Protein AF-A0A959L8P6-F1 (afdb_monomer)

Foldseek 3Di:
DDDDDPPPPPPPPPDDDDDDPDDQDVVNLVVLVVLLQDPDPCNVVSQVVNCVVPVDRDDPDDPPVVVVVVVVVVVVPDDDDDDPDPDDQQKDWDDFQDAFKIKIARNDPWAWAKKWKAAPVGHTDDIDGRRRHRMDMDTCNPPDFDKIWMWIAIPVGDIDIDIGTYD

Radius of gyration: 22.23 Å; Cα contacts (8 Å, |Δi|>4): 222; chains: 1; bounding box: 33×47×66 Å

Solvent-accessible surface area (backbone atoms only — not comparable to full-atom values): 10320 Å² total; per-residue (Å²): 140,86,82,85,77,80,75,79,76,80,77,82,79,76,81,84,86,79,94,72,95,72,72,85,48,71,69,57,52,52,53,35,47,54,43,31,73,42,97,49,95,60,9,68,59,30,39,55,52,43,28,71,73,70,71,49,82,79,81,84,80,69,80,54,72,66,56,58,55,50,48,58,60,50,66,75,74,60,86,88,82,89,68,92,68,83,73,78,82,50,65,49,72,39,56,71,68,22,53,48,57,38,38,38,34,40,77,52,100,49,28,37,28,34,42,36,35,25,40,80,88,66,47,79,73,48,76,49,65,80,60,73,34,41,63,50,75,44,83,42,59,90,49,74,59,43,61,32,39,39,39,38,30,32,75,87,70,51,74,49,76,47,80,44,38,39,84

Sequence (167 aa):
MSMNFNNQTLNLKYRYGYRSERRITQEEIDSLRIIAMSYEPASGYARSIYHMLEGEVLPAEYPDLQNITNNMKRNSAKGDSESKEKQICEVSIYPNPAKDILYILSSSNRTLQNISLMSIDGRLVSSTTNIGMKKYSMDVSHLSAGIYIIKISTDNGENTIRKIIIK

pLDDT: mean 75.68, std 21.07, range [30.97, 97.12]

Mean predicted aligned error: 17.7 Å

Structure (mmCIF, N/CA/C/O backbone):
data_AF-A0A959L8P6-F1
#
_entry.id   AF-A0A959L8P6-F1
#
loop_
_atom_site.group_PDB
_atom_site.id
_atom_site.type_symbol
_atom_site.label_atom_id
_atom_site.label_alt_id
_atom_site.label_comp_id
_atom_site.label_asym_id
_atom_site.label_entity_id
_atom_site.label_seq_id
_atom_site.pdbx_PDB_ins_code
_atom_site.Cartn_x
_atom_site.Cartn_y
_atom_site.Cartn_z
_atom_site.occupancy
_atom_site.B_iso_or_equiv
_atom_site.auth_seq_id
_atom_site.auth_comp_id
_atom_site.auth_asym_id
_atom_site.auth_atom_id
_atom_site.pdbx_PDB_model_num
ATOM 1 N N . MET A 1 1 ? 0.895 30.701 49.958 1.00 37.44 1 MET A N 1
ATOM 2 C CA . MET A 1 1 ? -0.232 30.369 49.065 1.00 37.44 1 MET A CA 1
ATOM 3 C C . MET A 1 1 ? 0.254 29.280 48.122 1.00 37.44 1 MET A C 1
ATOM 5 O O . MET A 1 1 ? 1.046 29.550 47.233 1.00 37.44 1 MET A O 1
ATOM 9 N N . SER A 1 2 ? -0.078 28.038 48.440 1.00 31.64 2 SER A N 1
ATOM 10 C CA . SER A 1 2 ? 0.355 26.816 47.764 1.00 31.64 2 SER A CA 1
ATOM 11 C C . SER A 1 2 ? -0.602 26.482 46.618 1.00 31.64 2 SER A C 1
ATOM 13 O O . SER A 1 2 ? -1.808 26.421 46.833 1.00 31.64 2 SER A O 1
ATOM 15 N N . MET A 1 3 ? -0.078 26.210 45.423 1.00 30.97 3 MET A N 1
ATOM 16 C CA . MET A 1 3 ? -0.806 25.477 44.383 1.00 30.97 3 MET A CA 1
ATOM 17 C C . MET A 1 3 ? 0.002 24.234 44.018 1.00 30.97 3 MET A C 1
ATOM 19 O O . MET A 1 3 ? 0.921 24.264 43.207 1.00 30.97 3 MET A O 1
ATOM 23 N N . ASN A 1 4 ? -0.340 23.149 44.714 1.00 34.28 4 ASN A N 1
ATOM 24 C CA . ASN A 1 4 ? 0.051 21.782 44.403 1.00 34.28 4 ASN A CA 1
ATOM 25 C C . ASN A 1 4 ? -0.666 21.375 43.111 1.00 34.28 4 ASN A C 1
ATOM 27 O O . ASN A 1 4 ? -1.872 21.124 43.137 1.00 34.28 4 ASN A O 1
ATOM 31 N N . PHE A 1 5 ? 0.055 21.292 41.995 1.00 36.09 5 PHE A N 1
ATOM 32 C CA . PHE A 1 5 ? -0.445 20.576 40.829 1.00 36.09 5 PHE A CA 1
ATOM 33 C C . PHE A 1 5 ? -0.074 19.102 40.973 1.00 36.09 5 PHE A C 1
ATOM 35 O O . PHE A 1 5 ? 1.085 18.704 40.873 1.00 36.09 5 PHE A O 1
ATOM 42 N N . ASN A 1 6 ? -1.100 18.307 41.278 1.00 32.81 6 ASN A N 1
ATOM 43 C CA . ASN A 1 6 ? -1.097 16.856 41.185 1.00 32.81 6 ASN A CA 1
ATOM 44 C C . ASN A 1 6 ? -0.698 16.454 39.758 1.00 32.81 6 ASN A C 1
ATOM 46 O O . ASN A 1 6 ? -1.541 16.391 38.864 1.00 32.81 6 ASN A O 1
ATOM 50 N N . ASN A 1 7 ? 0.584 16.155 39.559 1.00 33.38 7 ASN A N 1
ATOM 51 C CA . ASN A 1 7 ? 1.053 15.405 38.405 1.00 33.38 7 ASN A CA 1
ATOM 52 C C . ASN A 1 7 ? 0.416 14.018 38.481 1.00 33.38 7 ASN A C 1
ATOM 54 O O . ASN A 1 7 ? 0.859 13.157 39.246 1.00 33.38 7 ASN A O 1
ATOM 58 N N . GLN A 1 8 ? -0.662 13.814 37.724 1.00 35.41 8 GLN A N 1
ATOM 59 C CA . GLN A 1 8 ? -1.208 12.488 37.485 1.00 35.41 8 GLN A CA 1
ATOM 60 C C . GLN A 1 8 ? -0.108 11.658 36.827 1.00 35.41 8 GLN A C 1
ATOM 62 O O . GLN A 1 8 ? 0.205 11.790 35.647 1.00 35.41 8 GLN A O 1
ATOM 67 N N . THR A 1 9 ? 0.520 10.829 37.649 1.00 38.38 9 THR A N 1
ATOM 68 C CA . THR A 1 9 ? 1.492 9.824 37.256 1.00 38.38 9 THR A CA 1
ATOM 69 C C . THR A 1 9 ? 0.784 8.823 36.356 1.00 38.38 9 THR A C 1
ATOM 71 O O . THR A 1 9 ? 0.128 7.890 36.821 1.00 38.38 9 THR A O 1
ATOM 74 N N . LEU A 1 10 ? 0.894 9.019 35.042 1.00 38.09 10 LEU A N 1
ATOM 75 C CA . LEU A 1 10 ? 0.447 8.031 34.074 1.00 38.09 10 LEU A CA 1
ATOM 76 C C . LEU A 1 10 ? 1.442 6.864 34.087 1.00 38.09 10 LEU A C 1
ATOM 78 O O . LEU A 1 10 ? 2.397 6.782 33.322 1.00 38.09 10 LEU A O 1
ATOM 82 N N . ASN A 1 11 ? 1.234 5.973 35.048 1.00 37.91 11 ASN A N 1
ATOM 83 C CA . ASN A 1 11 ? 1.989 4.750 35.228 1.00 37.91 11 ASN A CA 1
ATOM 84 C C . ASN A 1 11 ? 1.507 3.741 34.172 1.00 37.91 11 ASN A C 1
ATOM 86 O O . ASN A 1 11 ? 0.627 2.922 34.450 1.00 37.91 11 ASN A O 1
ATOM 90 N N . LEU A 1 12 ? 2.043 3.800 32.944 1.00 40.84 12 LEU A N 1
ATOM 91 C CA . LEU A 1 12 ? 1.857 2.723 31.963 1.00 40.84 12 LEU A CA 1
ATOM 92 C C . LEU A 1 12 ? 2.697 1.506 32.375 1.00 40.84 12 LEU A C 1
ATOM 94 O O . LEU A 1 12 ? 3.731 1.179 31.801 1.00 40.84 12 LEU A O 1
ATOM 98 N N . LYS A 1 13 ? 2.180 0.800 33.384 1.00 45.66 13 LYS A N 1
ATOM 99 C CA . LYS A 1 13 ? 2.497 -0.584 33.744 1.00 45.66 13 LYS A CA 1
ATOM 100 C C . LYS A 1 13 ? 2.024 -1.552 32.647 1.00 45.66 13 LYS A C 1
ATOM 102 O O . LYS A 1 13 ? 1.150 -2.383 32.891 1.00 45.66 13 LYS A O 1
ATOM 107 N N . TYR A 1 14 ? 2.602 -1.487 31.452 1.00 41.09 14 TYR A N 1
ATOM 108 C CA . TYR A 1 14 ? 2.565 -2.624 30.526 1.00 41.09 14 TYR A CA 1
ATOM 109 C C . TYR A 1 14 ? 3.802 -3.481 30.816 1.00 41.09 14 TYR A C 1
ATOM 111 O O . TYR A 1 14 ? 4.917 -3.162 30.432 1.00 41.09 14 TYR A O 1
ATOM 119 N N . ARG A 1 15 ? 3.680 -4.356 31.820 1.00 39.31 15 ARG A N 1
ATOM 120 C CA . ARG A 1 15 ? 3.442 -5.802 31.657 1.00 39.31 15 ARG A CA 1
ATOM 121 C C . ARG A 1 15 ? 4.616 -6.492 30.950 1.00 39.31 15 ARG A C 1
ATOM 123 O O . ARG A 1 15 ? 4.598 -6.700 29.748 1.00 39.31 15 ARG A O 1
ATOM 130 N N . TYR A 1 16 ? 5.564 -6.896 31.798 1.00 37.00 16 TYR A N 1
ATOM 131 C CA . TYR A 1 16 ? 6.680 -7.822 31.578 1.00 37.00 16 TYR A CA 1
ATOM 132 C C . TYR A 1 16 ? 7.906 -7.301 30.811 1.00 37.00 16 TYR A C 1
ATOM 134 O O . TYR A 1 16 ? 8.151 -7.644 29.665 1.00 37.00 16 TYR A O 1
ATOM 142 N N . GLY A 1 17 ? 8.749 -6.594 31.575 1.00 41.72 17 GLY A N 1
ATOM 143 C CA . GLY A 1 17 ? 10.187 -6.865 31.632 1.00 41.72 17 GLY A CA 1
ATOM 144 C C . GLY A 1 17 ? 11.070 -6.106 30.650 1.00 41.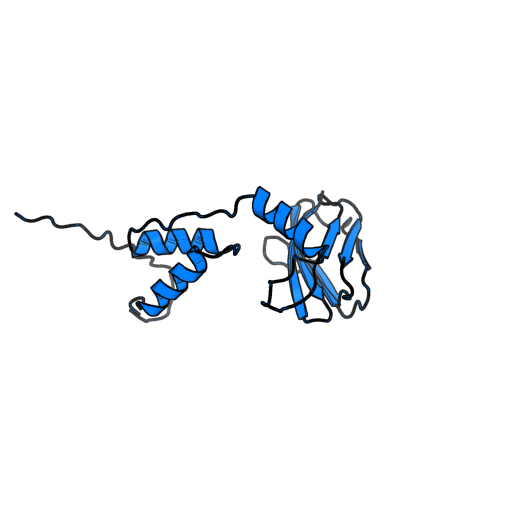72 17 GLY A C 1
ATOM 145 O O . GLY A 1 17 ? 11.432 -6.660 29.630 1.00 41.72 17 GLY A O 1
ATOM 146 N N . TYR A 1 18 ? 11.514 -4.903 31.019 1.00 34.84 18 TYR A N 1
ATOM 147 C CA . TYR A 1 18 ? 12.937 -4.534 31.050 1.00 34.84 18 TYR A CA 1
ATOM 148 C C . TYR A 1 18 ? 13.095 -3.209 31.812 1.00 34.84 18 TYR A C 1
ATOM 150 O O . TYR A 1 18 ? 12.332 -2.263 31.630 1.00 34.84 18 TYR A O 1
ATOM 158 N N . ARG A 1 19 ? 14.062 -3.171 32.731 1.00 49.56 19 ARG A N 1
ATOM 159 C CA . ARG A 1 19 ? 14.429 -1.995 33.528 1.00 49.56 19 ARG A CA 1
ATOM 160 C C . ARG A 1 19 ? 15.033 -0.911 32.628 1.00 49.56 19 ARG A C 1
ATOM 162 O O . ARG A 1 19 ? 16.073 -1.162 32.035 1.00 49.56 19 ARG A O 1
ATOM 169 N N . SER A 1 20 ? 14.479 0.300 32.653 1.00 47.94 20 SER A N 1
ATOM 170 C CA . SER A 1 20 ? 15.260 1.529 32.865 1.00 47.94 20 SER A CA 1
ATOM 171 C C . SER A 1 20 ? 14.305 2.684 33.167 1.00 47.94 20 SER A C 1
ATOM 173 O O . SER A 1 20 ? 13.401 2.951 32.381 1.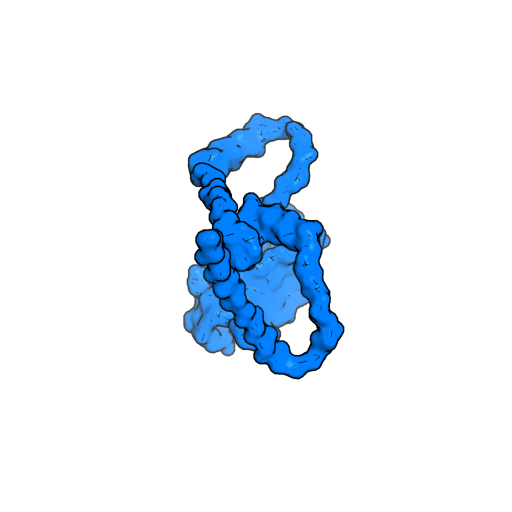00 47.94 20 SER A O 1
ATOM 175 N N . GLU A 1 21 ? 14.502 3.378 34.285 1.00 55.84 21 GLU A N 1
ATOM 176 C CA . GLU A 1 21 ? 13.913 4.698 34.551 1.00 55.84 21 GLU A CA 1
ATOM 177 C C . GLU A 1 21 ? 14.596 5.744 33.654 1.00 55.84 21 GLU A C 1
ATOM 179 O O . GLU A 1 21 ? 15.237 6.683 34.125 1.00 55.84 21 GLU A O 1
ATOM 184 N N . ARG A 1 22 ? 14.553 5.548 32.332 1.00 61.84 22 ARG A N 1
ATOM 185 C CA . ARG A 1 22 ? 15.110 6.521 31.401 1.00 61.84 22 ARG A CA 1
ATOM 186 C C . ARG A 1 22 ? 14.139 7.688 31.339 1.00 61.84 22 ARG A C 1
ATOM 188 O O . ARG A 1 22 ? 13.044 7.574 30.794 1.00 61.84 22 ARG A O 1
ATOM 195 N N . ARG A 1 23 ? 14.538 8.801 31.951 1.00 68.00 23 ARG A N 1
ATOM 196 C CA . ARG A 1 23 ? 13.855 10.081 31.770 1.00 68.00 23 ARG A CA 1
ATOM 197 C C . ARG A 1 23 ? 13.976 10.451 30.294 1.00 68.00 23 ARG A C 1
ATOM 199 O O . ARG A 1 23 ? 15.067 10.337 29.737 1.00 68.00 23 ARG A O 1
ATOM 206 N N . ILE A 1 24 ? 12.859 10.846 29.693 1.00 75.19 24 ILE A N 1
ATOM 207 C CA . ILE A 1 24 ? 12.828 11.354 28.320 1.00 75.19 24 ILE A CA 1
ATOM 208 C C . ILE A 1 24 ? 13.758 12.569 28.261 1.00 75.19 24 ILE A C 1
ATOM 210 O O . ILE A 1 24 ? 13.695 13.432 29.142 1.00 75.19 24 ILE A O 1
ATOM 214 N N . THR A 1 25 ? 14.662 12.597 27.285 1.00 86.06 25 THR A N 1
ATOM 215 C CA . THR A 1 25 ? 15.618 13.699 27.127 1.00 86.06 25 THR A CA 1
ATOM 216 C C . THR A 1 25 ? 15.006 14.842 26.322 1.00 86.06 25 THR A C 1
ATOM 218 O O . THR A 1 25 ? 14.073 14.647 25.545 1.00 86.06 25 THR A O 1
ATOM 221 N N . GLN A 1 26 ? 15.565 16.047 26.461 1.00 82.25 26 GLN A N 1
ATOM 222 C CA . GLN A 1 26 ? 15.138 17.189 25.647 1.00 82.25 26 GLN A CA 1
ATOM 223 C C . GLN A 1 26 ? 15.339 16.927 24.146 1.00 82.25 26 GLN A C 1
ATOM 225 O O . GLN A 1 26 ? 14.495 17.288 23.340 1.00 82.25 26 GLN A O 1
ATOM 230 N N . GLU A 1 27 ? 16.399 16.209 23.773 1.00 82.00 27 GLU A N 1
ATOM 231 C CA . GLU A 1 27 ? 16.668 15.820 22.381 1.00 82.00 27 GLU A CA 1
ATOM 232 C C . GLU A 1 27 ? 15.564 14.918 21.798 1.00 82.00 27 GLU A C 1
ATOM 234 O O . GLU A 1 27 ? 15.215 15.020 20.619 1.00 82.00 27 GLU A O 1
ATOM 239 N N . GLU A 1 28 ? 14.989 14.037 22.622 1.00 77.50 28 GLU A N 1
ATOM 240 C CA . GLU A 1 28 ? 13.868 13.175 22.238 1.00 77.50 28 GLU A CA 1
ATOM 241 C C . GLU A 1 28 ? 12.577 13.994 22.071 1.00 77.50 28 GLU A C 1
ATOM 243 O O . GLU A 1 28 ? 11.816 13.752 21.131 1.00 77.50 28 GLU A O 1
ATOM 248 N N . ILE A 1 29 ? 12.360 15.002 22.923 1.00 84.25 29 ILE A N 1
ATOM 249 C CA . ILE A 1 29 ? 11.236 15.950 22.821 1.00 84.25 29 ILE A CA 1
ATOM 250 C C . ILE A 1 29 ? 11.372 16.821 21.566 1.00 84.25 29 ILE A C 1
ATOM 252 O O . ILE A 1 29 ? 10.401 16.999 20.829 1.00 84.25 29 ILE A O 1
ATOM 256 N N . ASP A 1 30 ? 12.577 17.301 21.264 1.00 84.56 30 ASP A N 1
ATOM 257 C CA . ASP A 1 30 ? 12.854 18.111 20.077 1.00 84.56 30 ASP A CA 1
ATOM 258 C C . ASP A 1 30 ? 12.656 17.290 18.795 1.00 84.56 30 ASP A C 1
ATOM 260 O O . ASP A 1 30 ? 12.021 17.744 17.840 1.00 84.56 30 ASP A O 1
ATOM 264 N N . SER A 1 31 ? 13.108 16.033 18.795 1.00 81.88 31 SER A N 1
ATOM 265 C CA . SER A 1 31 ? 12.854 15.089 17.700 1.00 81.88 31 SER A CA 1
ATOM 266 C C . SER A 1 31 ? 11.354 14.843 17.503 1.00 81.88 31 SER A C 1
ATOM 268 O O . SER A 1 31 ? 10.858 14.828 16.373 1.00 81.88 31 SER A O 1
ATOM 270 N N . LEU A 1 32 ? 10.605 14.696 18.599 1.00 86.25 32 LEU A N 1
ATOM 271 C CA . LEU A 1 32 ? 9.156 14.516 18.568 1.00 86.25 32 LEU A CA 1
ATOM 272 C C . LEU A 1 32 ? 8.439 15.756 18.018 1.00 86.25 32 LEU A C 1
ATOM 274 O O . LEU A 1 32 ? 7.515 15.621 17.214 1.00 86.25 32 LEU A O 1
ATOM 278 N N . ARG A 1 33 ? 8.893 16.956 18.394 1.00 85.88 33 ARG A N 1
ATOM 279 C CA . ARG A 1 33 ? 8.390 18.229 17.868 1.00 85.88 33 ARG A CA 1
ATOM 280 C C . ARG A 1 33 ? 8.582 18.324 16.357 1.00 85.88 33 ARG A C 1
ATOM 282 O O . ARG A 1 33 ? 7.647 18.701 15.655 1.00 85.88 33 ARG A O 1
ATOM 289 N N . ILE A 1 34 ? 9.750 17.929 15.846 1.00 83.75 34 ILE A N 1
ATOM 290 C CA . ILE A 1 34 ? 10.039 17.919 14.403 1.00 83.75 34 ILE A CA 1
ATOM 291 C C . ILE A 1 34 ? 9.050 17.016 13.653 1.00 83.75 34 ILE A C 1
ATOM 293 O O . ILE A 1 34 ? 8.482 17.432 12.644 1.00 83.75 34 ILE A O 1
ATOM 297 N N . ILE A 1 35 ? 8.788 15.805 14.158 1.00 82.06 35 ILE A N 1
ATOM 298 C CA . ILE A 1 35 ? 7.826 14.873 13.542 1.00 82.06 35 ILE A CA 1
ATOM 299 C C . ILE A 1 35 ? 6.394 15.414 13.650 1.00 82.06 35 ILE A C 1
ATOM 301 O O . ILE A 1 35 ? 5.616 15.306 12.708 1.00 82.06 35 ILE A O 1
ATOM 305 N N . ALA A 1 36 ? 6.031 16.022 14.779 1.00 84.44 36 ALA A N 1
ATOM 306 C CA . ALA A 1 36 ? 4.706 16.606 14.979 1.00 84.44 36 ALA A CA 1
ATOM 307 C C . ALA A 1 36 ? 4.423 17.788 14.036 1.00 84.44 36 ALA A C 1
ATOM 309 O O . ALA A 1 36 ? 3.269 18.023 13.673 1.00 84.44 36 ALA A O 1
ATOM 310 N N . MET A 1 37 ? 5.467 18.517 13.638 1.00 81.00 37 MET A N 1
ATOM 311 C CA . MET A 1 37 ? 5.394 19.631 12.690 1.00 81.00 37 MET A CA 1
ATOM 312 C C . MET A 1 37 ? 5.541 19.189 11.223 1.00 81.00 37 MET A C 1
ATOM 314 O O . MET A 1 37 ? 5.446 20.027 10.329 1.00 81.00 37 MET A O 1
ATOM 318 N N . SER A 1 38 ? 5.760 17.898 10.947 1.00 76.75 38 SER A N 1
ATOM 319 C CA . SER A 1 38 ? 5.924 17.376 9.587 1.00 76.75 38 SER A CA 1
ATOM 320 C C . SER A 1 38 ? 4.603 16.898 8.961 1.00 76.75 38 SER A C 1
ATOM 322 O O . SER A 1 38 ? 3.604 16.643 9.636 1.00 76.75 38 SER A O 1
ATOM 324 N N . TYR A 1 39 ? 4.604 16.715 7.637 1.00 71.75 39 TYR A N 1
ATOM 325 C CA . TYR A 1 39 ? 3.482 16.150 6.872 1.00 71.75 39 TYR A CA 1
ATOM 326 C C . TYR A 1 39 ? 3.575 14.630 6.711 1.00 71.75 39 TYR A C 1
ATOM 328 O O . TYR A 1 39 ? 3.327 14.085 5.635 1.00 71.75 39 TYR A O 1
ATOM 336 N N . GLU A 1 40 ? 3.973 13.929 7.768 1.00 75.81 40 GLU A N 1
ATOM 337 C CA . GLU A 1 40 ? 4.083 12.473 7.752 1.00 75.81 40 GLU A CA 1
ATOM 338 C C . GLU A 1 40 ? 2.865 11.801 8.401 1.00 75.81 40 GLU A C 1
ATOM 340 O O . GLU A 1 40 ? 2.240 12.383 9.284 1.00 75.81 40 GLU A O 1
ATOM 345 N N . PRO A 1 41 ? 2.525 10.546 8.044 1.00 75.44 41 PRO A N 1
ATOM 346 C CA . PRO A 1 41 ? 1.402 9.827 8.660 1.00 75.44 41 PRO A CA 1
ATOM 347 C C . PRO A 1 41 ? 1.485 9.723 10.192 1.00 75.44 41 PRO A C 1
ATOM 349 O O . PRO A 1 41 ? 0.469 9.542 10.860 1.00 75.44 41 PRO A O 1
ATOM 352 N N . ALA A 1 42 ? 2.697 9.827 10.748 1.00 78.81 42 ALA A N 1
ATOM 353 C CA . ALA A 1 42 ? 2.958 9.776 12.180 1.00 78.81 42 ALA A CA 1
ATOM 354 C C . ALA A 1 42 ? 2.773 11.126 12.905 1.00 78.81 42 ALA A C 1
ATOM 356 O O . ALA A 1 42 ? 2.735 11.137 14.136 1.00 78.81 42 ALA A O 1
ATOM 357 N N . SER A 1 43 ? 2.638 12.250 12.189 1.00 81.56 43 SER A N 1
ATOM 358 C CA . SER A 1 43 ? 2.665 13.591 12.793 1.00 81.56 43 SER A CA 1
ATOM 359 C C . SER A 1 43 ? 1.509 13.840 13.761 1.00 81.56 43 SER A C 1
ATOM 361 O O . SER A 1 43 ? 1.703 14.444 14.814 1.00 81.56 43 SER A O 1
ATOM 363 N N . GLY A 1 44 ? 0.325 13.285 13.484 1.00 79.62 44 GLY A N 1
ATOM 364 C CA . GLY A 1 44 ? -0.821 13.351 14.396 1.00 79.62 44 GLY A CA 1
ATOM 365 C C . GLY A 1 44 ? -0.549 12.682 15.749 1.00 79.62 44 GLY A C 1
ATOM 366 O O . GLY A 1 44 ? -0.853 13.253 16.797 1.00 79.62 44 GLY A O 1
ATOM 367 N N . TYR A 1 45 ? 0.090 11.507 15.738 1.00 84.12 45 TYR A N 1
ATOM 368 C CA . TYR A 1 45 ? 0.487 10.814 16.966 1.00 84.12 45 TYR A CA 1
ATOM 369 C C . TYR A 1 45 ? 1.586 11.583 17.696 1.00 84.12 45 TYR A C 1
ATOM 371 O O . TYR A 1 45 ? 1.465 11.824 18.897 1.00 84.12 45 TYR A O 1
ATOM 379 N N . ALA A 1 46 ? 2.609 12.041 16.972 1.00 86.38 46 ALA A N 1
ATOM 380 C CA . ALA A 1 46 ? 3.697 12.825 17.547 1.00 86.38 46 ALA A CA 1
ATOM 381 C C . ALA A 1 46 ? 3.184 14.101 18.231 1.00 86.38 46 ALA A C 1
ATOM 383 O O . ALA A 1 46 ? 3.596 14.410 19.345 1.00 86.38 46 ALA A O 1
ATOM 384 N N . ARG A 1 47 ? 2.203 14.783 17.629 1.00 84.88 47 ARG A N 1
ATOM 385 C CA . ARG A 1 47 ? 1.555 15.961 18.214 1.00 84.88 47 ARG A CA 1
ATOM 386 C C . ARG A 1 47 ? 0.825 15.647 19.517 1.00 84.88 47 ARG A C 1
ATOM 388 O O . ARG A 1 47 ? 0.925 16.415 20.467 1.00 84.88 47 ARG A O 1
ATOM 395 N N . SER A 1 48 ? 0.107 14.522 19.569 1.00 82.19 48 SER A N 1
ATOM 396 C CA . SER A 1 48 ? -0.604 14.099 20.782 1.00 82.19 48 SER A CA 1
ATOM 397 C C . SER A 1 48 ? 0.352 13.775 21.934 1.00 82.19 48 SER A C 1
ATOM 399 O O . SER A 1 48 ? 0.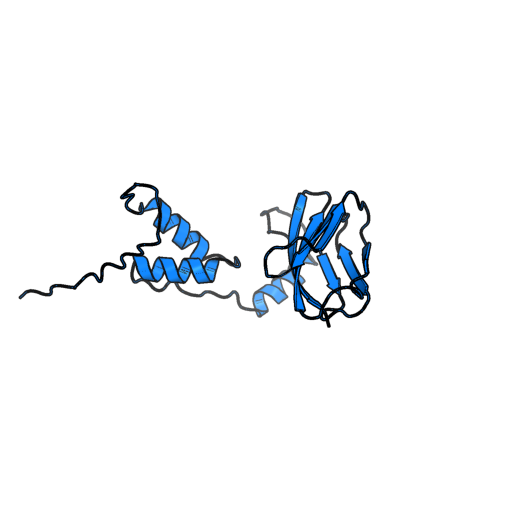097 14.173 23.068 1.00 82.19 48 SER A O 1
ATOM 401 N N . ILE A 1 49 ? 1.481 13.123 21.634 1.00 84.44 49 ILE A N 1
ATOM 402 C CA . ILE A 1 49 ? 2.511 12.794 22.624 1.00 84.44 49 ILE A CA 1
ATOM 403 C C . ILE A 1 49 ? 3.222 14.073 23.076 1.00 84.44 49 ILE A C 1
ATOM 405 O O . ILE A 1 49 ? 3.385 14.274 24.273 1.00 84.44 49 ILE A O 1
ATOM 409 N N . TYR A 1 50 ? 3.574 14.973 22.152 1.00 86.50 50 TYR A N 1
ATOM 410 C CA . TYR A 1 50 ? 4.212 16.248 22.487 1.00 86.50 50 TYR A CA 1
ATOM 411 C C . TYR A 1 50 ? 3.321 17.097 23.403 1.00 86.50 50 TYR A C 1
ATOM 413 O O . TYR A 1 50 ? 3.775 17.558 24.442 1.00 86.50 50 TYR A O 1
ATOM 421 N N . HIS A 1 51 ? 2.028 17.218 23.085 1.00 84.94 51 HIS A N 1
ATOM 422 C CA . HIS A 1 51 ? 1.065 17.913 23.943 1.00 84.94 51 HIS A CA 1
ATOM 423 C C . HIS A 1 51 ? 0.947 17.270 25.333 1.00 84.94 51 HIS A C 1
ATOM 425 O O . HIS A 1 51 ? 0.806 17.969 26.330 1.00 84.94 51 HIS A O 1
ATOM 431 N N . MET A 1 52 ? 1.011 15.940 25.420 1.00 83.12 52 MET A N 1
ATOM 432 C CA . MET A 1 52 ? 0.974 15.236 26.703 1.00 83.12 52 MET A CA 1
ATOM 433 C C . MET A 1 52 ? 2.229 15.478 27.556 1.00 83.12 52 MET A C 1
ATOM 435 O O . MET A 1 52 ? 2.137 15.418 28.780 1.00 83.12 52 MET A O 1
ATOM 439 N N . LEU A 1 53 ? 3.377 15.727 26.922 1.00 83.25 53 LEU A N 1
ATOM 440 C CA . LEU A 1 53 ? 4.656 15.950 27.598 1.00 83.25 53 LEU A CA 1
ATOM 441 C C . LEU A 1 53 ? 4.861 17.417 27.993 1.00 83.25 53 LEU A C 1
ATOM 443 O O . LEU A 1 53 ? 5.182 17.688 29.146 1.00 83.25 53 LEU A O 1
ATOM 447 N N . GLU A 1 54 ? 4.621 18.347 27.068 1.00 85.69 54 GLU A N 1
ATOM 448 C CA . GLU A 1 54 ? 4.948 19.771 27.238 1.00 85.69 54 GLU A CA 1
ATOM 449 C C . GLU A 1 54 ? 3.723 20.646 27.548 1.00 85.69 54 GLU A C 1
ATOM 451 O O . GLU A 1 54 ? 3.860 21.815 27.900 1.00 85.69 54 GLU A O 1
ATOM 456 N N . GLY A 1 55 ? 2.499 20.122 27.397 1.00 78.75 55 GLY A N 1
ATOM 457 C CA . GLY A 1 55 ? 1.259 20.899 27.550 1.00 78.75 55 GLY A CA 1
ATOM 458 C C . GLY A 1 55 ? 1.020 21.925 26.434 1.00 78.75 55 GLY A C 1
ATOM 459 O O . GLY A 1 55 ? 0.015 22.635 26.443 1.00 78.75 55 GLY A O 1
ATOM 460 N N . GLU A 1 56 ? 1.922 22.001 25.456 1.00 78.62 56 GLU A N 1
ATOM 461 C CA . GLU A 1 56 ? 1.842 22.917 24.328 1.00 78.62 56 GLU A CA 1
ATOM 462 C C . GLU A 1 56 ? 1.094 22.292 23.145 1.00 78.62 56 GLU A C 1
ATOM 464 O O . GLU A 1 56 ? 1.393 21.188 22.679 1.00 78.62 56 GLU A O 1
ATOM 469 N N . VAL A 1 57 ? 0.131 23.036 22.597 1.00 79.88 57 VAL A N 1
ATOM 470 C CA . VAL A 1 57 ? -0.523 22.680 21.336 1.00 79.88 57 VAL A CA 1
ATOM 471 C C . VAL A 1 57 ? 0.280 23.283 20.190 1.00 79.88 57 VAL A C 1
ATOM 473 O O . VAL A 1 57 ? 0.246 24.489 19.956 1.00 79.88 57 VAL A O 1
ATOM 476 N N . LEU A 1 58 ? 0.984 22.440 19.435 1.00 80.56 58 LEU A N 1
ATOM 477 C CA . LEU A 1 58 ? 1.671 22.886 18.222 1.00 80.56 58 LEU A CA 1
ATOM 478 C C . LEU A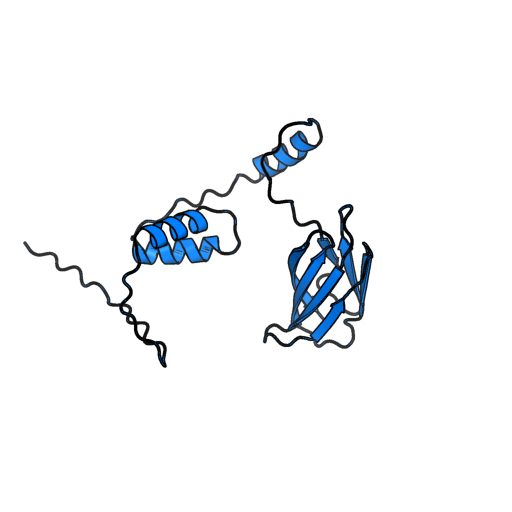 1 58 ? 0.642 23.335 17.164 1.00 80.56 58 LEU A C 1
ATOM 480 O O . LEU A 1 58 ? -0.385 22.660 17.022 1.00 80.56 58 LEU A O 1
ATOM 484 N N . PRO A 1 59 ? 0.915 24.369 16.345 1.00 75.62 59 PRO A N 1
ATOM 485 C CA . PRO A 1 59 ? -0.002 24.873 15.314 1.00 75.62 59 PRO A CA 1
ATOM 486 C C . PRO A 1 59 ? -0.138 23.902 14.140 1.00 75.62 59 PRO A C 1
ATOM 488 O O . PRO A 1 59 ? 0.856 23.468 13.553 1.00 75.62 59 PRO A O 1
ATOM 491 N N . ALA A 1 60 ? -1.365 23.484 13.822 1.00 62.16 60 ALA A N 1
ATOM 492 C CA . ALA A 1 60 ? -1.629 22.609 12.683 1.00 62.16 60 ALA A CA 1
ATOM 493 C C . ALA A 1 60 ? -1.614 23.437 11.399 1.00 62.16 60 ALA A C 1
ATOM 495 O O . ALA A 1 60 ? -2.661 23.819 10.886 1.00 62.16 60 ALA A O 1
ATOM 496 N N . GLU A 1 61 ? -0.424 23.759 10.905 1.00 57.78 61 GLU A N 1
ATOM 497 C CA . GLU A 1 61 ? -0.297 24.307 9.562 1.00 57.78 61 GLU A CA 1
ATOM 498 C C . GLU A 1 61 ? -0.568 23.173 8.581 1.00 57.78 61 GLU A C 1
ATOM 500 O O . GLU A 1 61 ? 0.220 22.243 8.460 1.00 57.78 61 GLU A O 1
ATOM 505 N N . TYR A 1 62 ? -1.731 23.208 7.937 1.00 60.03 62 TYR A N 1
ATOM 506 C CA . TYR A 1 62 ? -1.989 22.427 6.736 1.00 60.03 62 TYR A CA 1
ATOM 507 C C . TYR A 1 62 ? -1.664 23.340 5.550 1.00 60.03 62 TYR A C 1
ATOM 509 O O . TYR A 1 62 ? -2.160 24.470 5.518 1.00 60.03 62 TYR A O 1
ATOM 517 N N . PRO A 1 63 ? -0.842 22.908 4.580 1.00 58.12 63 PRO A N 1
ATOM 518 C CA . PRO A 1 63 ? -0.510 23.734 3.445 1.00 58.12 63 PRO A CA 1
ATOM 519 C C . PRO A 1 63 ? -1.789 23.884 2.634 1.00 58.12 63 PRO A C 1
ATOM 521 O O . PRO A 1 63 ? -2.442 22.895 2.290 1.00 58.12 63 PRO A O 1
ATOM 524 N N . ASP A 1 64 ? -2.161 25.134 2.377 1.00 58.88 64 ASP A N 1
ATOM 525 C CA . ASP A 1 64 ? -3.389 25.464 1.673 1.00 58.88 64 ASP A CA 1
ATOM 526 C C . ASP A 1 64 ? -3.443 24.695 0.341 1.00 58.88 64 ASP A C 1
ATOM 528 O O . ASP A 1 64 ? -2.480 24.707 -0.436 1.00 58.88 64 ASP A O 1
ATOM 532 N N . LEU A 1 65 ? -4.547 23.989 0.071 1.00 57.12 65 LEU A N 1
ATOM 533 C CA . LEU A 1 65 ? -4.663 23.081 -1.086 1.00 57.12 65 LEU A CA 1
ATOM 534 C C . LEU A 1 65 ? -4.429 23.818 -2.420 1.00 57.12 65 LEU A C 1
ATOM 536 O O . LEU A 1 65 ? -4.010 23.227 -3.424 1.00 57.12 65 LEU A O 1
ATOM 540 N N . GLN A 1 66 ? -4.647 25.134 -2.423 1.00 53.59 66 GLN A N 1
ATOM 541 C CA . GLN A 1 66 ? -4.376 26.015 -3.553 1.00 53.59 66 GLN A CA 1
ATOM 542 C C . GLN A 1 66 ? -2.875 26.121 -3.863 1.00 53.59 66 GLN A C 1
ATOM 544 O O . GLN A 1 66 ? -2.491 26.094 -5.032 1.00 53.59 66 GLN A O 1
ATOM 549 N N . ASN A 1 67 ? -2.010 26.148 -2.845 1.00 54.97 67 ASN A N 1
ATOM 550 C CA . ASN A 1 67 ? -0.559 26.214 -3.028 1.00 54.97 67 ASN A CA 1
ATOM 551 C C . ASN A 1 67 ? -0.014 24.918 -3.632 1.00 54.97 67 ASN A C 1
ATOM 553 O O . ASN A 1 67 ? 0.785 24.976 -4.560 1.00 54.97 67 ASN A O 1
ATOM 557 N N . ILE A 1 68 ? -0.519 23.757 -3.206 1.00 58.16 68 ILE A N 1
ATOM 558 C CA . ILE A 1 68 ? -0.152 22.455 -3.795 1.00 58.16 68 ILE A CA 1
ATOM 559 C C . ILE A 1 68 ? -0.509 22.418 -5.290 1.00 58.16 68 ILE A C 1
ATOM 561 O O . ILE A 1 68 ? 0.305 22.021 -6.124 1.00 58.16 68 ILE A O 1
ATOM 565 N N . THR A 1 69 ? -1.703 22.901 -5.647 1.00 54.72 69 THR A N 1
ATOM 566 C CA . THR A 1 69 ? -2.168 22.949 -7.044 1.00 54.72 69 THR A CA 1
ATOM 567 C C . THR A 1 69 ? -1.334 23.917 -7.891 1.00 54.72 69 THR A C 1
ATOM 569 O O . THR A 1 69 ? -0.983 23.619 -9.036 1.00 54.72 69 THR A O 1
ATOM 572 N N . ASN A 1 70 ? -0.979 25.072 -7.328 1.00 54.28 70 ASN A N 1
ATOM 573 C CA . ASN A 1 70 ? -0.171 26.085 -8.002 1.00 54.28 70 ASN A CA 1
ATOM 574 C C . ASN A 1 70 ? 1.288 25.640 -8.178 1.00 54.28 70 ASN A C 1
ATOM 576 O O . ASN A 1 70 ? 1.891 25.929 -9.212 1.00 54.28 70 ASN A O 1
ATOM 580 N N . ASN A 1 71 ? 1.828 24.882 -7.224 1.00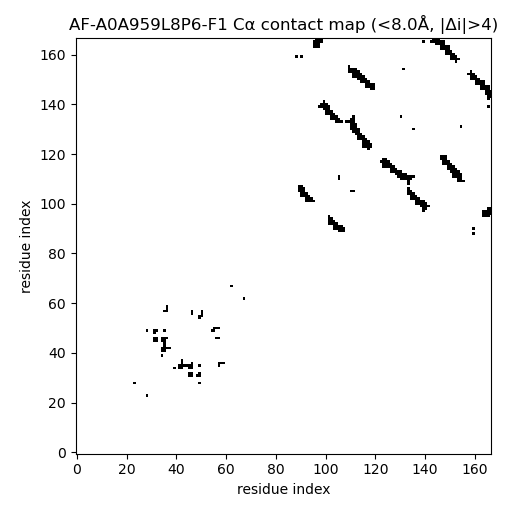 53.53 71 ASN A N 1
ATOM 581 C CA . ASN A 1 71 ? 3.173 24.318 -7.295 1.00 53.53 71 ASN A CA 1
ATOM 582 C C . ASN A 1 71 ? 3.249 23.199 -8.346 1.00 53.53 71 ASN A C 1
ATOM 584 O O . ASN A 1 71 ? 4.170 23.201 -9.157 1.00 53.53 71 ASN A O 1
ATOM 588 N N . MET A 1 72 ? 2.227 22.337 -8.462 1.00 56.03 72 MET A N 1
ATOM 589 C CA . MET A 1 72 ? 2.151 21.360 -9.564 1.00 56.03 72 MET A CA 1
ATOM 590 C C . MET A 1 72 ? 2.093 22.026 -10.951 1.00 56.03 72 MET A C 1
ATOM 592 O O . MET A 1 72 ? 2.720 21.553 -11.901 1.00 56.03 72 MET A O 1
ATOM 596 N N . LYS A 1 73 ? 1.381 23.156 -11.077 1.00 51.31 73 LYS A N 1
ATOM 597 C CA . LYS A 1 73 ? 1.336 23.932 -12.329 1.00 51.31 73 LYS A CA 1
ATOM 598 C C . LYS A 1 73 ? 2.660 24.642 -12.635 1.00 51.31 73 LYS A C 1
ATOM 600 O O . LYS A 1 73 ? 3.048 24.698 -13.798 1.00 51.31 73 LYS A O 1
ATOM 605 N N . ARG A 1 74 ? 3.368 25.160 -11.624 1.00 48.59 74 ARG A N 1
ATOM 606 C CA . ARG A 1 74 ? 4.683 25.813 -11.795 1.00 48.59 74 ARG A CA 1
ATOM 607 C C . ARG A 1 74 ? 5.796 24.821 -12.138 1.00 48.59 74 ARG A C 1
ATOM 609 O O . ARG A 1 74 ? 6.611 25.122 -13.007 1.00 48.59 74 ARG A O 1
ATOM 616 N N . ASN A 1 75 ? 5.770 23.624 -11.558 1.00 50.75 75 ASN A N 1
ATOM 617 C CA . ASN A 1 75 ? 6.778 22.583 -11.795 1.00 50.75 75 ASN A CA 1
ATOM 618 C C . ASN A 1 75 ? 6.681 21.951 -13.199 1.00 50.75 75 ASN A C 1
ATOM 620 O O . ASN A 1 75 ? 7.595 21.257 -13.626 1.00 50.75 75 ASN A O 1
ATOM 624 N N . SER A 1 76 ? 5.612 22.236 -13.953 1.00 53.19 76 SER A N 1
ATOM 625 C CA . SER A 1 76 ? 5.486 21.843 -15.364 1.00 53.19 76 SER A CA 1
ATOM 626 C C . SER A 1 76 ? 6.168 22.820 -16.339 1.00 53.19 76 SER A C 1
ATOM 628 O O . SER A 1 76 ? 6.197 22.547 -17.536 1.00 53.19 76 SER A O 1
ATOM 630 N N . ALA A 1 77 ? 6.691 23.963 -15.868 1.00 52.22 77 ALA A N 1
ATOM 631 C CA . ALA A 1 77 ? 7.164 25.039 -16.746 1.00 52.22 77 ALA A CA 1
ATOM 632 C C . ALA A 1 77 ? 8.565 25.600 -16.436 1.00 52.22 77 ALA A C 1
ATOM 634 O O . ALA A 1 77 ? 8.987 26.531 -17.125 1.00 52.22 77 ALA A O 1
ATOM 635 N N . LYS A 1 78 ? 9.316 25.093 -15.447 1.00 39.25 78 LYS A N 1
ATOM 636 C CA . LYS A 1 78 ? 10.681 25.596 -15.221 1.00 39.25 78 LYS A CA 1
ATOM 637 C C . LYS A 1 78 ? 11.597 24.574 -14.556 1.00 39.25 78 LYS A C 1
ATOM 639 O O . LYS A 1 78 ? 11.314 24.113 -13.457 1.00 39.25 78 LYS A O 1
ATOM 644 N N . GLY A 1 79 ? 12.672 24.240 -15.267 1.00 49.12 79 GLY A N 1
ATOM 645 C CA . GLY A 1 79 ? 13.795 23.474 -14.749 1.00 49.12 79 GLY A CA 1
ATOM 646 C C . GLY A 1 79 ? 14.686 24.285 -13.806 1.00 49.12 79 GLY A C 1
ATOM 647 O O . GLY A 1 79 ? 14.658 25.518 -13.808 1.00 49.12 79 GLY A O 1
ATOM 648 N N . ASP A 1 80 ? 15.483 23.507 -13.076 1.00 42.88 80 ASP A N 1
ATOM 649 C CA . ASP A 1 80 ? 16.716 23.814 -12.343 1.00 42.88 80 ASP A CA 1
ATOM 650 C C . ASP A 1 80 ? 16.630 24.097 -10.829 1.00 42.88 80 ASP A C 1
ATOM 652 O O . ASP A 1 80 ? 16.137 25.128 -10.374 1.00 42.88 80 ASP A O 1
ATOM 656 N N . SER A 1 81 ? 17.319 23.202 -10.098 1.00 45.88 81 SER A N 1
ATOM 657 C CA . SER A 1 81 ? 17.907 23.287 -8.743 1.00 45.88 81 SER A CA 1
ATOM 658 C C . SER A 1 81 ? 17.234 22.447 -7.647 1.00 45.88 81 SER A C 1
ATOM 660 O O . SER A 1 81 ? 16.222 22.806 -7.050 1.00 45.88 81 SER A O 1
ATOM 662 N N . GLU A 1 82 ? 17.877 21.304 -7.387 1.00 46.97 82 GLU A N 1
ATOM 663 C CA . GLU A 1 82 ? 17.521 20.231 -6.460 1.00 46.97 82 GLU A CA 1
ATOM 664 C C . GLU A 1 82 ? 17.505 20.677 -4.989 1.00 46.97 82 GLU A C 1
ATOM 666 O O . GLU A 1 82 ? 18.534 20.786 -4.324 1.00 46.97 82 GLU A O 1
ATOM 671 N N . SER A 1 83 ? 16.303 20.803 -4.436 1.00 39.75 83 SER A N 1
ATOM 672 C CA . SER A 1 83 ? 16.035 20.305 -3.088 1.00 39.75 83 SER A CA 1
ATOM 673 C C . SER A 1 83 ? 15.395 18.929 -3.265 1.00 39.75 83 SER A C 1
ATOM 675 O O . SER A 1 83 ? 14.550 18.758 -4.142 1.00 39.75 83 SER A O 1
ATOM 677 N N . LYS A 1 84 ? 15.852 17.915 -2.517 1.00 43.88 84 LYS A N 1
ATOM 678 C CA . LYS A 1 84 ? 15.299 16.550 -2.564 1.00 43.88 84 LYS A CA 1
ATOM 679 C C . LYS A 1 84 ? 13.854 16.566 -2.061 1.00 43.88 84 LYS A C 1
ATOM 681 O O . LYS A 1 84 ? 13.579 16.295 -0.895 1.00 43.88 84 LYS A O 1
ATOM 686 N N . GLU A 1 85 ? 12.949 16.917 -2.958 1.00 38.66 85 GLU A N 1
ATOM 687 C CA . GLU A 1 85 ? 11.509 16.850 -2.796 1.00 38.66 85 GLU A CA 1
ATOM 688 C C . GLU A 1 85 ? 11.132 15.363 -2.779 1.00 38.66 85 GLU A C 1
ATOM 690 O O . GLU A 1 85 ? 11.384 14.623 -3.732 1.00 38.66 85 GLU A O 1
ATOM 695 N N . LYS A 1 86 ? 10.625 14.882 -1.639 1.00 43.78 86 LYS A N 1
ATOM 696 C CA . LYS A 1 86 ? 10.195 13.491 -1.452 1.00 43.78 86 LYS A CA 1
ATOM 697 C C . LYS A 1 86 ? 9.082 13.208 -2.465 1.00 43.78 86 LYS A C 1
ATOM 699 O O . LYS A 1 86 ? 7.976 13.728 -2.350 1.00 43.78 86 LYS A O 1
ATOM 704 N N . GLN A 1 87 ? 9.448 12.433 -3.477 1.00 42.62 87 GLN A N 1
ATOM 705 C CA . GLN A 1 87 ? 8.704 12.167 -4.701 1.00 42.62 87 GLN A CA 1
ATOM 706 C C . GLN A 1 87 ? 7.273 11.692 -4.397 1.00 42.62 87 GLN A C 1
ATOM 708 O O . GLN A 1 87 ? 7.047 10.794 -3.582 1.00 42.62 87 GLN A O 1
ATOM 713 N N . ILE A 1 88 ? 6.297 12.332 -5.043 1.00 50.00 88 ILE A N 1
ATOM 714 C CA . ILE A 1 88 ? 4.874 11.974 -5.007 1.00 50.00 88 ILE A CA 1
ATOM 715 C C . ILE A 1 88 ? 4.748 10.491 -5.386 1.00 50.00 88 ILE A C 1
ATOM 717 O O . ILE A 1 88 ? 5.225 10.097 -6.444 1.00 50.00 88 ILE A O 1
ATOM 721 N N . CYS A 1 89 ? 4.125 9.671 -4.529 1.00 54.22 89 CYS A N 1
ATOM 722 C CA . CYS A 1 89 ? 4.090 8.211 -4.672 1.00 54.22 89 CYS A CA 1
ATOM 723 C C . CYS A 1 89 ? 3.692 7.752 -6.087 1.00 54.22 89 CYS A C 1
ATOM 725 O O . CYS A 1 89 ? 2.531 7.860 -6.486 1.00 54.22 89 CYS A O 1
ATOM 727 N N . GLU A 1 90 ? 4.644 7.153 -6.799 1.00 79.50 90 GLU A N 1
ATOM 728 C CA . GLU A 1 90 ? 4.575 6.841 -8.232 1.00 79.50 90 GLU A CA 1
ATOM 729 C C . GLU A 1 90 ? 3.839 5.529 -8.558 1.00 79.50 90 GLU A C 1
ATOM 731 O O . GLU A 1 90 ? 3.978 4.996 -9.655 1.00 79.50 90 GLU A O 1
ATOM 736 N N . VAL A 1 91 ? 3.065 4.968 -7.624 1.00 87.50 91 VAL A N 1
ATOM 737 C CA . VAL A 1 91 ? 2.386 3.674 -7.806 1.00 87.50 91 VAL A CA 1
ATOM 738 C C . VAL A 1 91 ? 0.876 3.823 -7.667 1.00 87.50 91 VAL A C 1
ATOM 740 O O . VAL A 1 91 ? 0.367 4.228 -6.621 1.00 87.50 91 VAL A O 1
ATOM 743 N N . SER A 1 92 ? 0.154 3.451 -8.721 1.00 90.31 92 SER A N 1
ATOM 744 C CA . SER A 1 92 ? -1.307 3.435 -8.791 1.00 90.31 92 SER A CA 1
ATOM 745 C C . SER A 1 92 ? -1.835 2.013 -8.621 1.00 90.31 92 SER A C 1
ATOM 747 O O . SER A 1 92 ? -1.290 1.074 -9.197 1.00 90.31 92 SER A O 1
ATOM 749 N N . ILE A 1 93 ? -2.905 1.855 -7.839 1.00 93.00 93 ILE A N 1
ATOM 750 C CA . ILE A 1 93 ? -3.518 0.555 -7.538 1.00 93.00 93 ILE A CA 1
ATOM 751 C C . ILE A 1 93 ? -5.027 0.663 -7.741 1.00 93.00 93 ILE A C 1
ATOM 753 O O . ILE A 1 93 ? -5.656 1.543 -7.150 1.00 93.00 93 ILE A O 1
ATOM 757 N N . TYR A 1 94 ? -5.603 -0.205 -8.570 1.00 95.00 94 TYR A N 1
ATOM 758 C CA . TYR A 1 94 ? -7.030 -0.191 -8.897 1.00 95.00 94 TYR A CA 1
ATOM 759 C C . TYR A 1 94 ? -7.512 -1.565 -9.400 1.00 95.00 94 TYR A C 1
ATOM 761 O O . TYR A 1 94 ? -6.704 -2.350 -9.882 1.00 95.00 94 TYR A O 1
ATOM 769 N N . PRO A 1 95 ? -8.821 -1.855 -9.357 1.00 94.94 95 PRO A N 1
ATOM 770 C CA . PRO A 1 95 ? -9.839 -1.108 -8.626 1.00 94.94 95 PRO A CA 1
ATOM 771 C C . PRO A 1 95 ? -9.659 -1.267 -7.109 1.00 94.94 95 PRO A C 1
ATOM 773 O O . PRO A 1 95 ? -9.127 -2.259 -6.629 1.00 94.94 95 PRO A O 1
ATOM 776 N N . ASN A 1 96 ? -10.091 -0.268 -6.346 1.00 92.19 96 ASN A N 1
ATOM 777 C CA . ASN A 1 96 ? -10.222 -0.363 -4.895 1.00 92.19 96 ASN A CA 1
ATOM 778 C C . ASN A 1 96 ? -11.584 0.247 -4.522 1.00 92.19 96 ASN A C 1
ATOM 780 O O . ASN A 1 96 ? -11.728 1.463 -4.660 1.00 92.19 96 ASN A O 1
ATOM 784 N N . PRO A 1 97 ? -12.588 -0.545 -4.100 1.00 95.56 97 PRO A N 1
ATOM 785 C CA . PRO A 1 97 ? -12.505 -1.971 -3.761 1.00 95.56 97 PRO A CA 1
ATOM 786 C C . PRO A 1 97 ? -12.300 -2.920 -4.958 1.00 95.56 97 PRO A C 1
ATOM 788 O O . PRO A 1 97 ? -12.876 -2.699 -6.024 1.00 95.56 97 PRO A O 1
ATOM 791 N N . ALA A 1 98 ? -11.521 -3.986 -4.765 1.00 95.19 98 ALA A N 1
ATOM 792 C CA . ALA A 1 98 ? -11.276 -5.046 -5.746 1.00 95.19 98 ALA A CA 1
ATOM 793 C C . ALA A 1 98 ? -12.194 -6.254 -5.522 1.00 95.19 98 ALA A C 1
ATOM 795 O O . ALA A 1 98 ? -12.648 -6.487 -4.405 1.00 95.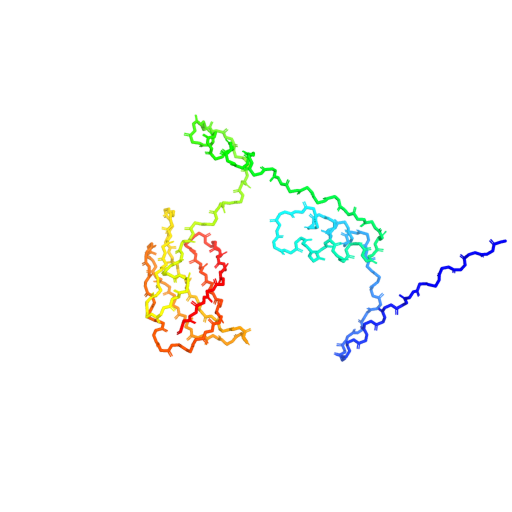19 98 ALA A O 1
ATOM 796 N N . LYS A 1 99 ? -12.460 -7.016 -6.587 1.00 93.75 99 LYS A N 1
ATOM 797 C CA . LYS A 1 99 ? -13.252 -8.253 -6.528 1.00 93.75 99 LYS A CA 1
ATOM 798 C C . LYS A 1 99 ? -12.436 -9.444 -7.021 1.00 93.75 99 LYS A C 1
ATOM 800 O O . LYS A 1 99 ? -12.129 -10.328 -6.241 1.00 93.75 99 LYS A O 1
ATOM 805 N N . ASP A 1 100 ? -12.033 -9.408 -8.290 1.00 94.50 100 ASP A N 1
ATOM 806 C CA . ASP A 1 100 ? -11.375 -10.555 -8.925 1.00 94.50 100 ASP A CA 1
ATOM 807 C C . ASP A 1 100 ? -9.897 -10.277 -9.221 1.00 94.50 100 ASP A C 1
ATOM 809 O O . ASP A 1 100 ? -9.027 -11.052 -8.843 1.00 94.50 100 ASP A O 1
ATOM 813 N N . ILE A 1 101 ? -9.589 -9.138 -9.851 1.00 96.19 101 ILE A N 1
ATOM 814 C CA . ILE A 1 101 ? -8.223 -8.778 -10.255 1.00 96.19 101 ILE A CA 1
ATOM 815 C C . ILE A 1 101 ? -7.870 -7.391 -9.723 1.00 96.19 101 ILE A C 1
ATOM 817 O O . ILE A 1 101 ? -8.639 -6.439 -9.874 1.00 96.19 101 ILE A O 1
ATOM 821 N N . LEU A 1 102 ? -6.681 -7.280 -9.133 1.00 96.12 102 LEU A N 1
ATOM 822 C CA . LEU A 1 102 ? -6.062 -6.030 -8.708 1.00 96.12 102 LEU A CA 1
ATOM 823 C C . LEU A 1 102 ? -4.924 -5.664 -9.667 1.00 96.12 102 LEU A C 1
ATOM 825 O O . LEU A 1 102 ? -4.003 -6.452 -9.882 1.00 96.12 102 LEU A O 1
ATOM 829 N N . TYR A 1 103 ? -4.961 -4.454 -10.213 1.00 95.88 103 TYR A N 1
ATOM 830 C CA . TYR A 1 103 ? -3.935 -3.905 -11.093 1.00 95.88 103 TYR A CA 1
ATOM 831 C C . TYR A 1 103 ? -3.043 -2.928 -10.346 1.00 95.88 103 TYR A C 1
ATOM 833 O O . TYR A 1 103 ? -3.507 -2.065 -9.597 1.00 95.88 103 TYR A O 1
ATOM 841 N N . ILE A 1 104 ? -1.746 -3.060 -10.592 1.00 94.94 104 ILE A N 1
ATOM 842 C CA . ILE A 1 104 ? -0.694 -2.259 -9.986 1.00 94.94 104 ILE A CA 1
ATOM 843 C C . ILE A 1 104 ? 0.138 -1.684 -11.125 1.00 94.94 104 ILE A C 1
ATOM 845 O O . ILE A 1 104 ? 0.692 -2.421 -11.945 1.00 94.94 104 ILE A O 1
ATOM 849 N N . LEU A 1 105 ? 0.198 -0.359 -11.190 1.00 92.94 105 LEU A N 1
ATOM 850 C CA . LEU A 1 105 ? 0.950 0.382 -12.192 1.00 92.94 105 LEU A CA 1
ATOM 851 C C . LEU A 1 105 ? 1.982 1.266 -11.507 1.00 92.94 105 LEU A C 1
ATOM 853 O O . LEU A 1 105 ? 1.627 2.076 -10.654 1.00 92.94 105 LEU A O 1
ATOM 857 N N . SER A 1 106 ? 3.234 1.174 -11.938 1.00 89.94 106 SER A N 1
ATOM 858 C CA . SER A 1 106 ? 4.198 2.243 -11.716 1.00 89.94 106 SER A CA 1
ATOM 859 C C . SER A 1 106 ? 3.980 3.325 -12.778 1.00 89.94 106 SER A C 1
ATOM 861 O O . SER A 1 106 ? 4.091 3.070 -13.978 1.00 89.94 106 SER A O 1
ATOM 863 N N . SER A 1 107 ? 3.606 4.522 -12.328 1.00 77.38 107 SER A N 1
ATOM 864 C CA . SER A 1 107 ? 3.396 5.719 -13.150 1.00 77.38 107 SER A CA 1
ATOM 865 C C . SER A 1 107 ? 4.708 6.391 -13.561 1.00 77.38 107 SER A C 1
ATOM 867 O O . SER A 1 107 ? 4.689 7.321 -14.363 1.00 77.38 107 SER A O 1
ATOM 869 N N . SER A 1 108 ? 5.844 5.938 -13.035 1.00 75.69 108 SER A N 1
ATOM 870 C CA . SER A 1 108 ? 7.156 6.486 -13.347 1.00 75.69 108 SER A CA 1
ATOM 871 C C . SER A 1 108 ? 7.949 5.623 -14.319 1.00 75.69 108 SER A C 1
ATOM 873 O O . SER A 1 108 ? 7.481 4.627 -14.880 1.00 75.69 108 SER A O 1
ATOM 875 N N . ASN A 1 109 ? 9.201 6.014 -14.556 1.00 77.19 109 ASN A N 1
ATOM 876 C CA . ASN A 1 109 ? 10.143 5.192 -15.308 1.00 77.19 109 ASN A CA 1
ATOM 877 C C . ASN A 1 109 ? 10.712 4.007 -14.515 1.00 77.19 109 ASN A C 1
ATOM 879 O O . ASN A 1 109 ? 11.664 3.386 -14.975 1.00 77.19 109 ASN A O 1
ATOM 883 N N . ARG A 1 110 ? 10.104 3.659 -13.376 1.00 86.88 110 ARG A N 1
ATOM 884 C CA . ARG A 1 110 ? 10.551 2.593 -12.481 1.00 86.88 110 ARG A CA 1
ATOM 885 C C . ARG A 1 110 ? 9.809 1.290 -12.727 1.00 86.88 110 ARG A C 1
ATOM 887 O O . ARG A 1 110 ? 8.654 1.272 -13.150 1.00 86.88 110 ARG A O 1
ATOM 894 N N . THR A 1 111 ? 10.488 0.186 -12.458 1.00 91.94 111 THR A N 1
ATOM 895 C CA . THR A 1 111 ? 9.893 -1.150 -12.482 1.00 91.94 111 THR A CA 1
ATOM 896 C C . THR A 1 111 ? 9.509 -1.597 -11.078 1.00 91.94 111 THR A C 1
ATOM 898 O O . THR A 1 111 ? 10.166 -1.268 -10.088 1.00 91.94 111 THR A O 1
ATOM 901 N N . LEU A 1 112 ? 8.411 -2.345 -10.990 1.00 93.19 112 LEU A N 1
ATOM 902 C CA . LEU A 1 112 ? 8.000 -3.035 -9.777 1.00 93.19 112 LEU A CA 1
ATOM 903 C C . LEU A 1 112 ? 8.994 -4.175 -9.536 1.00 93.19 112 LEU A C 1
ATOM 905 O O . LEU A 1 112 ? 9.330 -4.907 -10.465 1.00 93.19 112 LEU A O 1
ATOM 909 N N . GLN A 1 113 ? 9.452 -4.330 -8.300 1.00 94.31 113 GLN A N 1
ATOM 910 C CA . GLN A 1 113 ? 10.359 -5.405 -7.904 1.00 94.31 113 GLN A CA 1
ATOM 911 C C . GLN A 1 113 ? 9.638 -6.429 -7.050 1.00 94.31 113 GLN A C 1
ATOM 913 O O . GLN A 1 113 ? 9.496 -7.578 -7.465 1.00 94.31 113 GLN A O 1
ATOM 918 N N . ASN A 1 114 ? 9.135 -5.997 -5.892 1.00 94.69 114 ASN A N 1
ATOM 919 C CA . ASN A 1 114 ? 8.457 -6.883 -4.959 1.00 94.69 114 ASN A CA 1
ATOM 920 C C . ASN A 1 114 ? 7.082 -6.335 -4.616 1.00 94.69 114 ASN A C 1
ATOM 922 O O . ASN A 1 114 ? 6.904 -5.137 -4.408 1.00 94.69 114 ASN A O 1
ATOM 926 N N . ILE A 1 115 ? 6.112 -7.231 -4.519 1.00 95.94 115 ILE A N 1
ATOM 927 C CA . ILE A 1 115 ? 4.757 -6.935 -4.077 1.00 95.94 115 ILE A CA 1
ATOM 928 C C . ILE A 1 115 ? 4.409 -7.957 -3.007 1.00 95.94 115 ILE A C 1
ATOM 930 O O . ILE A 1 115 ? 4.538 -9.160 -3.219 1.00 95.94 115 ILE A O 1
ATOM 934 N N . SER A 1 116 ? 3.975 -7.486 -1.846 1.00 96.12 116 SER A N 1
ATOM 935 C CA . SER A 1 116 ? 3.487 -8.338 -0.767 1.00 96.12 116 SER A CA 1
ATOM 936 C C . SER A 1 116 ? 2.132 -7.844 -0.292 1.00 96.12 116 SER A C 1
ATOM 938 O O . SER A 1 116 ? 1.973 -6.660 0.012 1.00 96.12 116 SER A O 1
ATOM 940 N N . LEU A 1 117 ? 1.179 -8.761 -0.201 1.00 96.88 117 LEU A N 1
ATOM 941 C CA . LEU A 1 117 ? -0.155 -8.522 0.315 1.00 96.88 117 LEU A CA 1
ATOM 942 C C . LEU A 1 117 ? -0.284 -9.164 1.694 1.00 96.88 117 LEU A C 1
ATOM 944 O O . LEU A 1 117 ? 0.029 -10.341 1.872 1.00 96.88 117 LEU A O 1
ATOM 948 N N . MET A 1 118 ? -0.751 -8.389 2.662 1.00 97.12 118 MET A N 1
ATOM 949 C CA . MET A 1 118 ? -0.888 -8.789 4.055 1.00 97.12 118 MET A CA 1
ATOM 950 C C . MET A 1 118 ? -2.319 -8.538 4.522 1.00 97.12 118 MET A C 1
ATOM 952 O O . MET A 1 118 ? -2.926 -7.527 4.167 1.00 97.12 118 MET A O 1
ATOM 956 N N . SER A 1 119 ? -2.856 -9.447 5.325 1.00 94.31 119 SER A N 1
ATOM 957 C CA . SER A 1 119 ? -4.114 -9.232 6.041 1.00 94.31 119 SER A CA 1
ATOM 958 C C . SER A 1 119 ? -3.895 -8.286 7.235 1.00 94.31 119 SER A C 1
ATOM 960 O O . SER A 1 119 ? -2.759 -8.044 7.653 1.00 94.31 119 SER A O 1
ATOM 962 N N . ILE A 1 120 ? -4.974 -7.710 7.773 1.00 92.06 120 ILE A N 1
ATOM 963 C CA . ILE A 1 120 ? -4.928 -6.726 8.870 1.00 92.06 120 ILE A CA 1
ATOM 964 C C . ILE A 1 120 ? -4.355 -7.297 10.181 1.00 92.06 120 ILE A C 1
ATOM 966 O O . ILE A 1 120 ? -3.812 -6.556 10.994 1.00 92.06 120 ILE A O 1
ATOM 970 N N . ASP A 1 121 ? -4.436 -8.615 10.363 1.00 91.88 121 ASP A N 1
ATOM 971 C CA . ASP A 1 121 ? -3.825 -9.381 11.456 1.00 91.88 121 ASP A CA 1
ATOM 972 C C . ASP A 1 121 ? -2.320 -9.644 11.245 1.00 91.88 121 ASP A C 1
ATOM 974 O O . ASP A 1 121 ? -1.676 -10.292 12.066 1.00 91.88 121 ASP A O 1
ATOM 978 N N . GLY A 1 122 ? -1.739 -9.136 10.152 1.00 89.00 122 GLY A N 1
ATOM 979 C CA . GLY A 1 122 ? -0.313 -9.238 9.840 1.00 89.00 122 GLY A CA 1
ATOM 980 C C . GLY A 1 122 ? 0.083 -10.512 9.093 1.00 89.00 122 GLY A C 1
ATOM 981 O O . GLY A 1 122 ? 1.260 -10.684 8.768 1.00 89.00 122 GLY A O 1
ATOM 982 N N . ARG A 1 123 ? -0.869 -11.396 8.773 1.00 93.00 123 ARG A N 1
ATOM 983 C CA . ARG A 1 123 ? -0.589 -12.606 7.994 1.00 93.00 123 ARG A CA 1
ATOM 984 C C . ARG A 1 123 ? -0.214 -12.248 6.555 1.00 93.00 123 ARG A C 1
ATOM 986 O O . ARG A 1 123 ? -0.950 -11.530 5.880 1.00 93.00 123 ARG A O 1
ATOM 993 N N . LEU A 1 124 ? 0.902 -12.791 6.062 1.00 94.56 124 LEU A N 1
ATOM 994 C CA . LEU A 1 124 ? 1.271 -12.711 4.648 1.00 94.56 124 LEU A CA 1
ATOM 995 C C . LEU A 1 124 ? 0.317 -13.584 3.821 1.00 94.56 124 LEU A C 1
ATOM 997 O O . LEU A 1 124 ? 0.194 -14.784 4.064 1.00 94.56 124 LEU A O 1
ATOM 1001 N N . VAL A 1 125 ? -0.359 -12.962 2.861 1.00 95.75 125 VAL A N 1
ATOM 1002 C CA . VAL A 1 125 ? -1.374 -13.592 2.008 1.00 95.75 125 VAL A CA 1
ATOM 1003 C C . VAL A 1 125 ? -0.782 -13.956 0.654 1.00 95.75 125 VAL A C 1
ATOM 1005 O O . VAL A 1 125 ? -0.980 -15.062 0.166 1.00 95.75 125 VAL A O 1
ATOM 1008 N N . SER A 1 126 ? -0.027 -13.033 0.062 1.00 93.88 126 SER A N 1
ATOM 1009 C CA . SER A 1 126 ? 0.635 -13.235 -1.223 1.00 93.88 126 SER A CA 1
ATOM 1010 C C . SER A 1 126 ? 1.950 -12.468 -1.264 1.00 93.88 126 SER A C 1
ATOM 1012 O O . SER A 1 126 ? 2.076 -11.397 -0.664 1.00 93.88 126 SER A O 1
ATOM 1014 N N . SER A 1 127 ? 2.939 -13.015 -1.964 1.00 95.06 127 SER A N 1
ATOM 1015 C CA . SER A 1 127 ? 4.208 -12.346 -2.220 1.00 95.06 127 SER A CA 1
ATOM 1016 C C . SER A 1 127 ? 4.724 -12.713 -3.602 1.00 95.06 127 SER A C 1
ATOM 1018 O O . SER A 1 127 ? 4.707 -13.872 -4.007 1.00 95.06 127 SER A O 1
ATOM 1020 N N . THR A 1 128 ? 5.182 -11.708 -4.332 1.00 94.94 128 THR A N 1
ATOM 1021 C CA . THR A 1 128 ? 5.828 -11.865 -5.631 1.00 94.94 128 THR A CA 1
ATOM 1022 C C . THR A 1 128 ? 7.066 -10.988 -5.651 1.00 94.94 128 THR A C 1
ATOM 1024 O O . THR A 1 128 ? 7.016 -9.833 -5.227 1.00 94.94 128 THR A O 1
ATOM 1027 N N . THR A 1 129 ? 8.177 -11.544 -6.117 1.00 93.50 129 THR A N 1
ATOM 1028 C CA . THR A 1 129 ? 9.484 -10.884 -6.186 1.00 93.50 129 THR A CA 1
ATOM 1029 C C . THR A 1 129 ? 10.020 -10.923 -7.612 1.00 93.50 129 THR A C 1
ATOM 1031 O O . THR A 1 129 ? 9.520 -11.683 -8.443 1.00 93.50 129 THR A O 1
ATOM 1034 N N . ASN A 1 130 ? 11.041 -10.109 -7.892 1.00 90.00 130 ASN A N 1
ATOM 1035 C CA . ASN A 1 130 ? 11.729 -10.049 -9.186 1.00 90.00 130 ASN A CA 1
ATOM 1036 C C . ASN A 1 130 ? 10.785 -9.798 -10.378 1.00 90.00 130 ASN A C 1
ATOM 1038 O O . ASN A 1 130 ? 10.949 -10.393 -11.441 1.00 90.00 130 ASN A O 1
ATOM 1042 N N . ILE A 1 131 ? 9.783 -8.928 -10.204 1.00 93.19 131 ILE A N 1
ATOM 1043 C CA . ILE A 1 131 ? 8.771 -8.664 -11.238 1.00 93.19 131 ILE A CA 1
ATOM 1044 C C . ILE A 1 131 ? 9.402 -7.998 -12.470 1.00 93.19 131 ILE A C 1
ATOM 1046 O O . ILE A 1 131 ? 9.136 -8.414 -13.592 1.00 93.19 131 ILE A O 1
ATOM 1050 N N . GLY A 1 132 ? 10.219 -6.955 -12.287 1.00 91.94 132 GLY A N 1
ATOM 1051 C CA . GLY A 1 132 ? 10.942 -6.280 -13.375 1.00 91.94 132 GLY A CA 1
ATOM 1052 C C . GLY A 1 132 ? 10.050 -5.589 -14.417 1.00 91.94 132 GLY A C 1
ATOM 1053 O O . GLY A 1 132 ? 10.514 -5.229 -15.497 1.00 91.94 132 GLY A O 1
ATOM 1054 N N . MET A 1 133 ? 8.764 -5.388 -14.118 1.00 92.38 133 MET A N 1
ATOM 1055 C CA . MET A 1 133 ? 7.772 -4.807 -15.027 1.00 92.38 133 MET A CA 1
ATOM 1056 C C . MET A 1 133 ? 7.129 -3.568 -14.408 1.00 92.38 133 MET A C 1
ATOM 1058 O O . MET A 1 133 ? 6.989 -3.459 -13.194 1.00 92.38 133 MET A O 1
ATOM 1062 N N . LYS A 1 134 ? 6.671 -2.629 -15.243 1.00 92.69 134 LYS A N 1
ATOM 1063 C CA . LYS A 1 134 ? 5.923 -1.444 -14.777 1.00 92.69 134 LYS A CA 1
ATOM 1064 C C . LYS A 1 134 ? 4.467 -1.739 -14.416 1.00 92.69 134 LYS A C 1
ATOM 1066 O O . LYS A 1 134 ? 3.820 -0.931 -13.756 1.00 92.69 134 LYS A O 1
ATOM 1071 N N . LYS A 1 135 ? 3.929 -2.857 -14.904 1.00 93.44 135 LYS A N 1
ATOM 1072 C CA . LYS A 1 135 ? 2.537 -3.263 -14.715 1.00 93.44 135 LYS A CA 1
ATOM 1073 C C . LYS A 1 135 ? 2.505 -4.671 -14.155 1.00 93.44 135 LYS A C 1
ATOM 1075 O O . LYS A 1 135 ? 3.222 -5.534 -14.655 1.00 93.44 135 LYS A O 1
ATOM 1080 N N . TYR A 1 136 ? 1.657 -4.890 -13.164 1.00 95.25 136 TYR A N 1
ATOM 1081 C CA . TYR A 1 136 ? 1.432 -6.196 -12.570 1.00 95.25 136 TYR A CA 1
ATOM 1082 C C . TYR A 1 136 ? -0.053 -6.367 -12.251 1.00 95.25 136 TYR A C 1
ATOM 1084 O O . TYR A 1 136 ? -0.721 -5.416 -11.837 1.00 95.25 136 TYR A O 1
ATOM 1092 N N . SER A 1 137 ? -0.571 -7.573 -12.458 1.00 95.69 137 SER A N 1
ATOM 1093 C CA . SER A 1 137 ? -1.935 -7.953 -12.096 1.00 95.69 137 SER A CA 1
ATOM 1094 C C . SER A 1 137 ? -1.895 -9.112 -11.114 1.00 95.69 137 SER A C 1
ATOM 1096 O O . SER A 1 137 ? -1.193 -10.092 -11.351 1.00 95.69 137 SER A O 1
ATOM 1098 N N . MET A 1 138 ? -2.673 -9.003 -10.045 1.00 94.94 138 MET A N 1
ATOM 1099 C CA . MET A 1 138 ? -2.817 -10.025 -9.016 1.00 94.94 138 MET A CA 1
ATOM 1100 C C . MET A 1 138 ? -4.255 -10.533 -9.016 1.00 94.94 138 MET A C 1
ATOM 1102 O O . MET A 1 138 ? -5.185 -9.730 -8.936 1.00 94.94 138 MET A O 1
ATOM 1106 N N . ASP A 1 139 ? -4.432 -11.850 -9.085 1.00 95.38 139 ASP A N 1
ATOM 1107 C CA . ASP A 1 139 ? -5.720 -12.478 -8.801 1.00 95.38 139 ASP A CA 1
ATOM 1108 C C . ASP A 1 139 ? -5.976 -12.410 -7.289 1.00 95.38 139 ASP A C 1
ATOM 1110 O O . ASP A 1 139 ? -5.139 -12.827 -6.489 1.00 95.38 139 ASP A O 1
ATOM 1114 N N . VAL A 1 140 ? -7.113 -11.835 -6.911 1.00 95.88 140 VAL A N 1
ATOM 1115 C CA . VAL A 1 140 ? -7.577 -11.681 -5.529 1.00 95.88 140 VAL A CA 1
ATOM 1116 C C . VAL A 1 140 ? -8.945 -12.331 -5.303 1.00 95.88 140 VAL A C 1
ATOM 1118 O O . VAL A 1 140 ? -9.478 -12.239 -4.202 1.00 95.88 140 VAL A O 1
ATOM 1121 N N . SER A 1 141 ? -9.491 -13.029 -6.305 1.00 94.94 141 SER A N 1
ATOM 1122 C CA . SER A 1 141 ? -10.824 -13.656 -6.264 1.00 94.94 141 SER A CA 1
ATOM 1123 C C . SER A 1 141 ? -10.972 -14.736 -5.185 1.00 94.94 141 SER A C 1
ATOM 1125 O O . SER A 1 141 ? -12.071 -15.025 -4.721 1.00 94.94 141 SER A O 1
ATOM 1127 N N . HIS A 1 142 ? -9.854 -15.332 -4.773 1.00 93.56 142 HIS A N 1
ATOM 1128 C CA . HIS A 1 142 ? -9.785 -16.371 -3.749 1.00 93.56 142 HIS A CA 1
ATOM 1129 C C . HIS A 1 142 ? -9.669 -15.812 -2.321 1.00 93.56 142 HIS A C 1
ATOM 1131 O O . HIS A 1 142 ? -9.628 -16.585 -1.362 1.00 93.56 142 HIS A O 1
ATOM 1137 N N . LEU A 1 143 ? -9.565 -14.489 -2.163 1.00 94.69 143 LEU A N 1
ATOM 1138 C CA . LEU A 1 143 ? -9.411 -13.838 -0.867 1.00 94.69 143 LEU A CA 1
ATOM 1139 C C . LEU A 1 143 ? -10.768 -13.466 -0.279 1.00 94.69 143 LEU A C 1
ATOM 1141 O O . LEU A 1 143 ? -11.661 -13.001 -0.978 1.00 94.69 143 LEU A O 1
ATOM 1145 N N . SER A 1 144 ? -10.909 -13.631 1.035 1.00 94.75 144 SER A N 1
ATOM 1146 C CA . SER A 1 144 ? -12.114 -13.207 1.743 1.00 94.75 144 SER A CA 1
ATOM 1147 C C . SER A 1 144 ? -12.269 -11.687 1.706 1.00 94.75 144 SER A C 1
ATOM 1149 O O . SER A 1 144 ? -11.283 -10.953 1.838 1.00 94.75 144 SER A O 1
ATOM 1151 N N . ALA A 1 145 ? -13.514 -11.223 1.632 1.00 95.88 145 ALA A N 1
ATOM 1152 C CA . ALA A 1 145 ? -13.857 -9.814 1.748 1.00 95.88 145 ALA A CA 1
ATOM 1153 C C . ALA A 1 145 ? -13.243 -9.192 3.013 1.00 95.88 145 ALA A C 1
ATOM 1155 O O . ALA A 1 145 ? -13.360 -9.742 4.112 1.00 95.88 145 ALA A O 1
ATOM 1156 N N . GLY A 1 146 ? -12.586 -8.043 2.879 1.00 95.12 146 GLY A N 1
ATOM 1157 C CA . GLY A 1 146 ? -11.895 -7.425 4.005 1.00 95.12 146 GLY A CA 1
ATOM 1158 C C . GLY A 1 146 ? -10.885 -6.351 3.628 1.00 95.12 146 GLY A C 1
ATOM 1159 O O . GLY A 1 146 ? -10.769 -5.930 2.476 1.00 95.12 146 GLY A O 1
ATOM 1160 N N . ILE A 1 147 ? -10.155 -5.887 4.642 1.00 96.19 147 ILE A N 1
ATOM 1161 C CA . ILE A 1 147 ? -9.095 -4.887 4.505 1.00 96.19 147 ILE A CA 1
ATOM 1162 C C . ILE A 1 147 ? -7.748 -5.595 4.446 1.00 96.19 147 ILE A C 1
ATOM 1164 O O . ILE A 1 147 ? -7.424 -6.401 5.316 1.00 96.19 147 ILE A O 1
ATOM 1168 N N . TYR A 1 148 ? -6.943 -5.213 3.460 1.00 96.56 148 TYR A N 1
ATOM 1169 C CA . TYR A 1 148 ? -5.592 -5.722 3.275 1.00 96.56 148 TYR A CA 1
ATOM 1170 C C . TYR A 1 148 ? -4.603 -4.568 3.121 1.00 96.56 148 TYR A C 1
ATOM 1172 O O . TYR A 1 148 ? -4.951 -3.455 2.711 1.00 96.56 148 TYR A O 1
ATOM 1180 N N . ILE A 1 149 ? -3.348 -4.842 3.452 1.00 96.94 149 ILE A N 1
ATOM 1181 C CA . ILE A 1 149 ? -2.220 -3.934 3.283 1.00 96.94 149 ILE A CA 1
ATOM 1182 C C . ILE A 1 149 ? -1.360 -4.481 2.155 1.00 96.94 149 ILE A C 1
ATOM 1184 O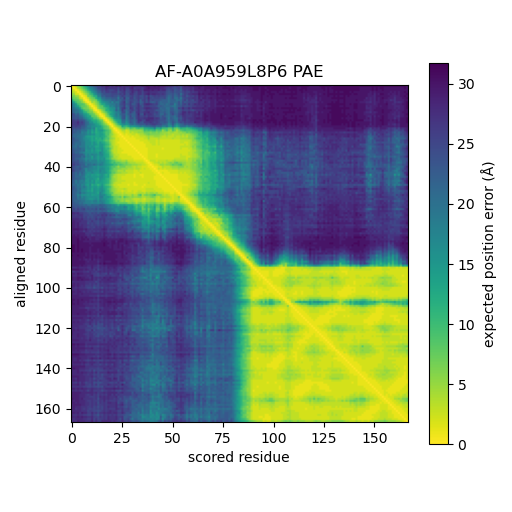 O . ILE A 1 149 ? -0.877 -5.609 2.223 1.00 96.94 149 ILE A O 1
ATOM 1188 N N . ILE A 1 150 ? -1.149 -3.671 1.124 1.00 95.25 150 ILE A N 1
ATOM 1189 C CA . ILE A 1 150 ? -0.224 -3.988 0.044 1.00 95.25 150 ILE A CA 1
ATOM 1190 C C . ILE A 1 150 ? 1.041 -3.154 0.196 1.00 95.25 150 ILE A C 1
ATOM 1192 O O . ILE A 1 150 ? 0.984 -1.933 0.354 1.00 95.25 150 ILE A O 1
ATOM 1196 N N . LYS A 1 151 ? 2.188 -3.826 0.156 1.00 94.38 151 LYS A N 1
ATOM 1197 C CA . LYS A 1 151 ? 3.515 -3.217 0.140 1.00 94.38 151 LYS A CA 1
ATOM 1198 C C . LYS A 1 151 ? 4.170 -3.517 -1.198 1.00 94.38 151 LYS A C 1
ATOM 1200 O O . LYS A 1 151 ? 4.145 -4.652 -1.663 1.00 94.38 151 LYS A O 1
ATOM 1205 N N . ILE A 1 152 ? 4.735 -2.486 -1.806 1.00 93.75 152 ILE A N 1
ATOM 1206 C CA . ILE A 1 152 ? 5.306 -2.520 -3.148 1.00 93.75 152 ILE A CA 1
ATOM 1207 C C . ILE A 1 152 ? 6.687 -1.891 -3.074 1.00 93.75 152 ILE A C 1
ATOM 1209 O O . ILE A 1 152 ? 6.809 -0.776 -2.571 1.00 93.75 152 ILE A O 1
ATOM 1213 N N . SER A 1 153 ? 7.700 -2.587 -3.578 1.00 92.25 153 SER A N 1
ATOM 1214 C CA . SER A 1 153 ? 9.041 -2.047 -3.762 1.00 92.25 153 SER A CA 1
ATOM 1215 C C . SER A 1 153 ? 9.352 -1.883 -5.244 1.00 92.25 153 SER A C 1
ATOM 1217 O O . SER A 1 153 ? 8.991 -2.741 -6.054 1.00 92.25 153 SER A O 1
ATOM 1219 N N . THR A 1 154 ? 10.040 -0.809 -5.601 1.00 91.19 154 THR A N 1
ATOM 1220 C CA . THR A 1 154 ? 10.517 -0.542 -6.965 1.00 91.19 154 THR A CA 1
ATOM 1221 C C . THR A 1 154 ? 12.025 -0.759 -7.082 1.00 91.19 154 THR A C 1
ATOM 1223 O O . THR A 1 154 ? 12.726 -0.966 -6.090 1.00 91.19 154 THR A O 1
ATOM 1226 N N . ASP A 1 155 ? 12.539 -0.745 -8.310 1.00 89.25 155 ASP A N 1
ATOM 1227 C CA . ASP A 1 155 ? 13.961 -0.957 -8.628 1.00 89.25 155 ASP A CA 1
ATOM 1228 C C . ASP A 1 155 ? 14.932 0.062 -8.016 1.00 89.25 155 ASP A C 1
ATOM 1230 O O . ASP A 1 155 ? 16.104 -0.248 -7.826 1.00 89.25 155 ASP A O 1
ATOM 1234 N N . ASN A 1 156 ? 14.456 1.248 -7.649 1.00 86.12 156 ASN A N 1
ATOM 1235 C CA . ASN A 1 156 ? 15.243 2.263 -6.952 1.00 86.12 156 ASN A CA 1
ATOM 1236 C C . ASN A 1 156 ? 15.204 2.136 -5.421 1.00 86.12 156 ASN A C 1
ATOM 1238 O O . ASN A 1 156 ? 15.756 2.986 -4.727 1.00 86.12 156 ASN A O 1
ATOM 1242 N N . GLY A 1 157 ? 14.554 1.095 -4.895 1.00 83.62 157 GLY A N 1
ATOM 1243 C CA . GLY A 1 157 ? 14.445 0.844 -3.460 1.00 83.62 157 GLY A CA 1
ATOM 1244 C C . GLY A 1 157 ? 13.331 1.623 -2.758 1.00 83.62 157 GLY A C 1
ATOM 1245 O O . GLY A 1 157 ? 13.189 1.494 -1.538 1.00 83.62 157 GLY A O 1
ATOM 1246 N N . GLU A 1 158 ? 12.515 2.397 -3.482 1.00 86.12 158 GLU A N 1
ATOM 1247 C CA . GLU A 1 158 ? 11.333 3.021 -2.887 1.00 86.12 158 GLU A CA 1
ATOM 1248 C C . GLU A 1 158 ? 10.318 1.964 -2.464 1.00 86.12 158 GLU A C 1
ATOM 1250 O O . GLU A 1 158 ? 10.079 0.977 -3.159 1.00 86.12 158 GLU A O 1
ATOM 1255 N N . ASN A 1 159 ? 9.702 2.196 -1.305 1.00 88.25 159 ASN A N 1
ATOM 1256 C CA . ASN A 1 159 ? 8.661 1.341 -0.760 1.00 88.25 159 ASN A CA 1
ATOM 1257 C C . ASN A 1 159 ? 7.367 2.138 -0.617 1.00 88.25 159 ASN A C 1
ATOM 1259 O O . ASN A 1 159 ? 7.314 3.133 0.104 1.00 88.25 159 ASN A O 1
ATOM 1263 N N . THR A 1 160 ? 6.306 1.661 -1.259 1.00 89.25 160 THR A N 1
ATOM 1264 C CA . THR A 1 160 ? 4.954 2.206 -1.138 1.00 89.25 160 THR A CA 1
ATOM 1265 C C . THR A 1 160 ? 4.078 1.222 -0.376 1.00 89.25 160 THR A C 1
ATOM 1267 O O . THR A 1 160 ? 4.031 0.039 -0.706 1.00 89.25 160 THR A O 1
ATOM 1270 N N . ILE A 1 161 ? 3.356 1.713 0.631 1.00 92.50 161 ILE A N 1
ATOM 1271 C CA . ILE A 1 161 ? 2.379 0.933 1.396 1.00 92.50 161 ILE A CA 1
ATOM 1272 C C . ILE A 1 161 ? 1.001 1.552 1.182 1.00 92.50 161 ILE A C 1
ATOM 1274 O O . ILE A 1 161 ? 0.836 2.764 1.327 1.00 92.50 161 ILE A O 1
ATOM 1278 N N . ARG A 1 162 ? 0.003 0.736 0.831 1.00 91.06 162 ARG A N 1
ATOM 1279 C CA . ARG A 1 162 ? -1.384 1.183 0.654 1.00 91.06 162 ARG A CA 1
ATOM 1280 C C . ARG A 1 162 ? -2.369 0.218 1.302 1.00 91.06 162 ARG A C 1
ATOM 1282 O O . ARG A 1 162 ? -2.154 -0.989 1.343 1.00 91.06 162 ARG A O 1
ATOM 1289 N N 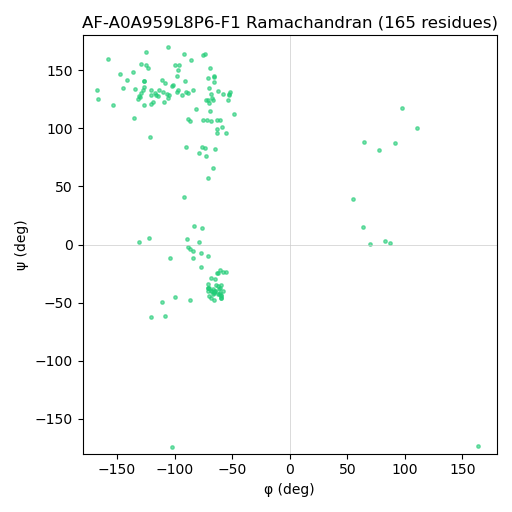. LYS A 1 163 ? -3.482 0.770 1.777 1.00 94.19 163 LYS A N 1
ATOM 1290 C CA . LYS A 1 163 ? -4.659 0.007 2.197 1.00 94.19 163 LYS A CA 1
ATOM 1291 C C . LYS A 1 163 ? -5.524 -0.297 0.976 1.00 94.19 163 LYS A C 1
ATOM 1293 O O . LYS A 1 163 ? -5.847 0.623 0.222 1.00 94.19 163 LYS A O 1
ATOM 1298 N N . ILE A 1 164 ? -5.959 -1.542 0.833 1.00 94.62 164 ILE A N 1
ATOM 1299 C CA . ILE A 1 164 ? -6.930 -1.960 -0.181 1.00 94.62 164 ILE A CA 1
ATOM 1300 C C . ILE A 1 164 ? -8.124 -2.661 0.471 1.00 94.62 164 ILE A C 1
ATOM 1302 O O . ILE A 1 164 ? -8.011 -3.211 1.567 1.00 94.62 164 ILE A O 1
ATOM 1306 N N . ILE A 1 165 ? -9.269 -2.614 -0.203 1.00 96.69 165 ILE A N 1
ATOM 1307 C CA . ILE A 1 165 ? -10.506 -3.278 0.207 1.00 96.69 165 ILE A CA 1
ATOM 1308 C C . ILE A 1 165 ? -10.814 -4.360 -0.830 1.00 96.69 165 ILE A C 1
ATOM 1310 O O . ILE A 1 165 ? -10.845 -4.063 -2.023 1.00 96.69 165 ILE A O 1
ATOM 1314 N N . ILE A 1 166 ? -11.041 -5.592 -0.381 1.00 96.50 166 ILE A N 1
ATOM 1315 C CA . ILE A 1 166 ? -11.479 -6.726 -1.209 1.00 96.50 166 ILE A CA 1
ATOM 1316 C C . ILE A 1 166 ? -12.944 -7.030 -0.872 1.00 96.50 166 ILE A C 1
ATOM 1318 O O . ILE A 1 166 ? -13.332 -6.920 0.295 1.00 96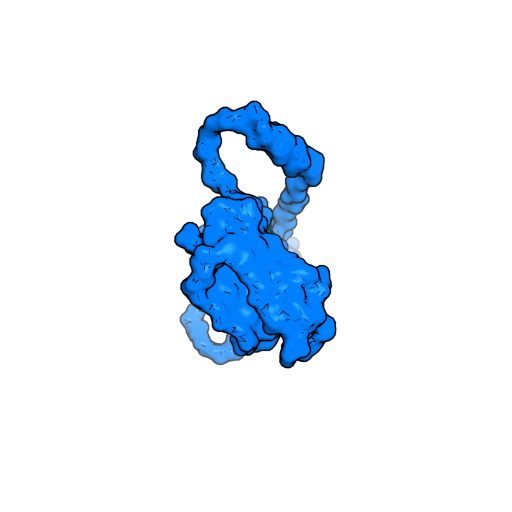.50 166 ILE A O 1
ATOM 1322 N N . LYS A 1 167 ? -13.754 -7.325 -1.892 1.00 92.56 167 LYS A N 1
ATOM 1323 C CA . LYS A 1 167 ? -15.194 -7.608 -1.790 1.00 92.56 167 LYS A CA 1
ATOM 1324 C C . LYS A 1 167 ? -15.524 -9.079 -1.609 1.00 92.56 167 LYS A C 1
ATOM 1326 O O . LYS A 1 167 ? -14.717 -9.919 -2.041 1.00 92.56 167 LYS A O 1
#

Secondary structure (DSSP, 8-state):
--------------SS------PPPHHHHHHHHHHHTSSSTTHHHHHHHHHHHH-------PPPHHHHHHHHHHTTS-------------EEEE-SSBSSEEEEEE-SSPPEEEEEEEETTS-EEEEE----BSEEEEE-TTSPSEEEEEEEEETT--EEEEEEEE-

Nearest PDB structures (foldseek):
  8gl6-assembly1_D  TM=8.838E-01  e=1.758E-05  Flavobacterium johnsoniae
  8gln-assembly1_D  TM=7.973E-01  e=5.338E-05  Flavobacterium johnsoniae
  4g5a-assembly1_B  TM=6.136E-01  e=2.441E-04  Bacteroides thetaiotaomicron VPI-5482
  7c7u-assembly2_B  TM=6.437E-01  e=4.040E-03  Staphylococcus aureus
  7c7u-assembly1_A  TM=6.427E-01  e=5.412E-03  Staphylococcus aureus